Protein AF-A0A9D2JTM5-F1 (afdb_monomer)

Secondary structure (DSSP, 8-state):
--SSHHHHHHHHHHHHHHHHSSHHHHHHHHHHHHHHGGGHHHHHHHHHIIIIIHHHHHHHHHHHH-SSHHHHHTTT-TTHHHHHHHHHHHHIIIIIHHHHHHHHIIIIIIHHH-S--HHHHHHHHHHHHHHHHHH-

Radius of gyration: 19.49 Å; Cα contacts (8 Å, |Δi|>4): 50; chains: 1; bounding box: 42×39×56 Å

Solvent-accessible surface area (backbone atoms only — not comparable to full-atom values): 7805 Å² total; per-residue (Å²): 142,80,90,51,62,73,59,52,50,50,53,52,50,50,51,53,44,56,70,66,61,39,73,64,65,70,48,48,57,60,52,51,43,66,73,39,61,92,45,33,70,61,51,51,50,50,45,46,47,63,68,45,51,47,56,52,51,48,55,56,51,46,68,74,60,45,95,45,67,54,56,68,29,54,87,79,37,88,62,51,36,58,56,51,52,51,51,51,53,49,48,41,63,73,44,50,54,58,46,50,52,51,50,50,41,51,62,52,49,36,62,72,74,41,94,70,63,71,66,59,53,53,54,49,45,53,52,51,52,51,53,51,58,75,76,104

Mean predicted aligned error: 8.03 Å

pLDDT: mean 83.59, std 7.33, range [47.59, 92.31]

Organism: NCBI:txid2838498

Sequence (136 aa):
MKKGMGKEICITGFAMFAIFFGSGNLIFPPQVGLLSGQYVLWAIAGLAFTGILFPMMAVASVGNVGYGLEDMMKHVTPWWHYLYMGLGILAVIFGTIPRCGGVAFETGVQGIFGNLPGEVRIGFLLVFFGVSYYFA

InterPro domains:
  IPR004685 Branched-chain amino acid transport system II carrier protein [PF05525] (7-135)
  IPR004685 Branched-chain amino acid transport system II carrier protein [PTHR30588] (3-136)

Foldseek 3Di:
DPPCVVVVCVVVVVVVCVVLVDLCVVPVLVVQCVVCVPCNVVSVVVCCCVSPVVVVVVVVVVVVQDDDLQSVCVVPPNCVSVVVVVVVVVCCVVPVLVVRLVSCCVCPVCVVPNDDDVVVSVVSSCVVVVVVVVVD

Structure (mmCIF, N/CA/C/O backbone):
data_AF-A0A9D2JTM5-F1
#
_entry.id   AF-A0A9D2JTM5-F1
#
loop_
_atom_site.group_PDB
_atom_site.id
_atom_site.type_symbol
_atom_site.label_atom_id
_atom_site.label_alt_id
_atom_site.label_comp_id
_atom_site.label_asym_id
_atom_site.label_entity_id
_atom_site.label_seq_id
_atom_site.pdbx_PDB_ins_code
_atom_site.Cartn_x
_atom_site.Cartn_y
_atom_site.Cartn_z
_atom_site.occupancy
_atom_site.B_iso_or_equiv
_atom_site.auth_seq_id
_atom_site.auth_comp_id
_atom_site.auth_asym_id
_atom_site.auth_atom_id
_atom_site.pdbx_PDB_model_num
ATOM 1 N N . MET A 1 1 ? -7.658 11.555 -35.880 1.00 47.59 1 MET A N 1
ATOM 2 C CA . MET A 1 1 ? -8.129 10.478 -34.977 1.00 47.59 1 MET A CA 1
ATOM 3 C C . MET A 1 1 ? -8.168 10.972 -33.522 1.00 47.59 1 MET A C 1
ATOM 5 O O . MET A 1 1 ? -7.306 10.618 -32.740 1.00 47.59 1 MET A O 1
ATOM 9 N N . LYS A 1 2 ? -9.124 11.844 -33.153 1.00 54.38 2 LYS A N 1
ATOM 10 C CA . LYS A 1 2 ? -9.192 12.516 -31.827 1.00 54.38 2 LYS A CA 1
ATOM 11 C C . LYS A 1 2 ? -10.520 12.268 -31.084 1.00 54.38 2 LYS A C 1
ATOM 13 O O . LYS A 1 2 ? -10.926 13.054 -30.237 1.00 54.38 2 LYS A O 1
ATOM 18 N N . LYS A 1 3 ? -11.237 11.195 -31.430 1.00 51.34 3 LYS A N 1
ATOM 19 C CA . LYS A 1 3 ? -12.583 10.891 -30.916 1.00 51.34 3 LYS A CA 1
ATOM 20 C C . LYS A 1 3 ? -12.474 9.766 -29.876 1.00 51.34 3 LYS A C 1
ATOM 22 O O . LYS A 1 3 ? -12.773 8.623 -30.178 1.00 51.34 3 LYS A O 1
ATOM 27 N N . GLY A 1 4 ? -11.941 10.078 -28.693 1.00 61.84 4 GLY A N 1
ATOM 28 C CA . GLY A 1 4 ? -11.742 9.078 -27.627 1.00 61.84 4 GLY A CA 1
ATOM 29 C C . GLY A 1 4 ? -10.811 9.496 -26.487 1.00 61.84 4 GLY A C 1
ATOM 30 O O . GLY A 1 4 ? -10.987 9.036 -25.367 1.00 61.84 4 GLY A O 1
ATOM 31 N N . MET A 1 5 ? -9.904 10.447 -26.728 1.00 75.12 5 MET A N 1
ATOM 32 C CA . MET A 1 5 ? -8.818 10.797 -25.800 1.00 75.12 5 MET A CA 1
ATOM 33 C C . MET A 1 5 ? -9.290 11.192 -24.387 1.00 75.12 5 MET A C 1
ATOM 35 O O . MET A 1 5 ? -8.721 10.738 -23.406 1.00 75.12 5 MET A O 1
ATOM 39 N N . GLY A 1 6 ? -10.369 11.974 -24.256 1.00 85.56 6 GLY A N 1
ATOM 40 C CA . GLY A 1 6 ? -10.914 12.325 -22.934 1.00 85.56 6 GLY A CA 1
ATOM 41 C C . GLY A 1 6 ? -11.522 11.129 -22.191 1.00 85.56 6 GLY A C 1
ATOM 42 O O . GLY A 1 6 ? -11.351 10.996 -20.983 1.00 85.56 6 GLY A O 1
ATOM 43 N N . LYS A 1 7 ? -12.180 10.219 -22.920 1.00 85.69 7 LYS A N 1
ATOM 44 C CA . LYS A 1 7 ? -12.757 8.994 -22.352 1.00 85.69 7 LYS A CA 1
ATOM 45 C C . LYS A 1 7 ? -11.653 8.034 -21.905 1.00 85.69 7 LYS A C 1
ATOM 47 O O . LYS A 1 7 ? -11.751 7.476 -20.821 1.00 85.69 7 LYS A O 1
ATOM 52 N N . GLU A 1 8 ? -10.601 7.882 -22.703 1.00 86.38 8 GLU A N 1
ATOM 53 C CA . GLU A 1 8 ? -9.438 7.053 -22.365 1.00 86.38 8 GLU A CA 1
ATOM 54 C C . GLU A 1 8 ? -8.666 7.607 -21.167 1.00 86.38 8 GLU A C 1
ATOM 56 O O . GLU A 1 8 ? -8.318 6.842 -20.276 1.00 86.38 8 GLU A O 1
ATOM 61 N N . ILE A 1 9 ? -8.474 8.928 -21.076 1.00 88.75 9 ILE A N 1
ATOM 62 C CA . ILE A 1 9 ? -7.848 9.558 -19.903 1.00 88.75 9 ILE A CA 1
ATOM 63 C C . ILE A 1 9 ? -8.681 9.310 -18.644 1.00 88.75 9 ILE A C 1
ATOM 65 O O . ILE A 1 9 ? -8.121 8.945 -17.615 1.00 88.75 9 ILE A O 1
ATOM 69 N N . CYS A 1 10 ? -10.008 9.458 -18.710 1.00 89.88 10 CYS A N 1
ATOM 70 C CA . CYS A 1 10 ? -10.865 9.153 -17.565 1.00 89.88 10 CYS A CA 1
ATOM 71 C C . CYS A 1 10 ? -10.796 7.672 -17.178 1.00 89.88 10 CYS A C 1
ATOM 73 O O . CYS A 1 10 ? -10.633 7.373 -16.001 1.00 89.88 10 CYS A O 1
ATOM 75 N N . ILE A 1 11 ? -10.887 6.749 -18.141 1.00 91.31 11 ILE A N 1
ATOM 76 C CA . ILE A 1 11 ? -10.834 5.304 -17.867 1.00 91.31 11 ILE A CA 1
ATOM 77 C C . ILE A 1 11 ? -9.486 4.925 -17.251 1.00 91.31 11 ILE A C 1
ATOM 79 O O . ILE A 1 11 ? -9.454 4.304 -16.192 1.00 91.31 11 ILE A O 1
ATOM 83 N N . THR A 1 12 ? -8.379 5.335 -17.869 1.00 86.50 12 THR A N 1
ATOM 84 C CA . THR A 1 12 ? -7.029 5.047 -17.375 1.00 86.50 12 THR A CA 1
ATOM 85 C C . THR A 1 12 ? -6.777 5.721 -16.029 1.00 86.50 12 THR A C 1
ATOM 87 O O . THR A 1 12 ? -6.211 5.101 -15.136 1.00 86.50 12 THR A O 1
ATOM 90 N N . GLY A 1 13 ? -7.251 6.955 -15.837 1.00 87.19 13 GLY A N 1
ATOM 91 C CA . GLY A 1 13 ? -7.161 7.673 -14.567 1.00 87.19 13 GLY A CA 1
ATOM 92 C C . GLY A 1 13 ? -7.907 6.962 -13.438 1.00 87.19 13 GLY A C 1
ATOM 93 O O . GLY A 1 13 ? -7.335 6.757 -12.371 1.00 87.19 13 GLY A O 1
ATOM 94 N N . PHE A 1 14 ? -9.143 6.513 -13.676 1.00 87.62 14 PHE A N 1
ATOM 95 C CA . PHE A 1 14 ? -9.900 5.729 -12.696 1.00 87.62 14 PHE A CA 1
ATOM 96 C C . PHE A 1 14 ? -9.294 4.346 -12.452 1.00 87.62 14 PHE A C 1
ATOM 98 O O . PHE A 1 14 ? -9.293 3.892 -11.312 1.00 87.62 14 PHE A O 1
ATOM 105 N N . ALA A 1 15 ? -8.746 3.690 -13.476 1.00 88.25 15 ALA A N 1
ATOM 106 C CA . ALA A 1 15 ? -8.054 2.413 -13.315 1.00 88.25 15 ALA A CA 1
ATOM 107 C C . ALA A 1 15 ? -6.793 2.565 -12.450 1.00 88.25 15 ALA A C 1
ATOM 109 O O . ALA A 1 15 ? -6.594 1.803 -11.508 1.00 88.25 15 ALA A O 1
ATOM 110 N N . MET A 1 16 ? -5.979 3.592 -12.714 1.00 83.69 16 MET A N 1
ATOM 111 C CA . MET A 1 16 ? -4.810 3.916 -11.893 1.00 83.69 16 MET A CA 1
ATOM 112 C C . MET A 1 16 ? -5.221 4.269 -10.466 1.00 83.69 16 MET A C 1
ATOM 114 O O . MET A 1 16 ? -4.642 3.746 -9.517 1.00 83.69 16 MET A O 1
ATOM 118 N N . PHE A 1 17 ? -6.262 5.090 -10.304 1.00 82.44 17 PHE A N 1
ATOM 119 C CA . PHE A 1 17 ? -6.828 5.385 -8.994 1.00 82.44 17 PHE A CA 1
ATOM 120 C C . PHE A 1 17 ? -7.240 4.102 -8.272 1.00 82.44 17 PHE A C 1
ATOM 122 O O . PHE A 1 17 ? -6.804 3.908 -7.151 1.00 82.44 17 PHE A O 1
ATOM 129 N N . ALA A 1 18 ? -7.987 3.194 -8.902 1.00 83.12 18 ALA A N 1
ATOM 130 C CA . ALA A 1 18 ? -8.431 1.947 -8.278 1.00 83.12 18 ALA A CA 1
ATOM 131 C C . ALA A 1 18 ? -7.267 1.041 -7.833 1.00 83.12 18 ALA A C 1
ATOM 133 O O . ALA A 1 18 ? -7.336 0.450 -6.759 1.00 83.12 18 ALA A O 1
ATOM 134 N N . ILE A 1 19 ? -6.182 0.965 -8.614 1.00 82.69 19 ILE A N 1
ATOM 135 C CA . ILE A 1 19 ? -4.985 0.184 -8.255 1.00 82.69 19 ILE A CA 1
ATOM 136 C C . ILE A 1 19 ? -4.283 0.781 -7.026 1.00 82.69 19 ILE A C 1
ATOM 138 O O . ILE A 1 19 ? -3.838 0.043 -6.147 1.00 82.69 19 ILE A O 1
ATOM 142 N N . PHE A 1 20 ? -4.194 2.112 -6.939 1.00 76.31 20 PHE A N 1
ATOM 143 C CA . PHE A 1 20 ? -3.565 2.791 -5.802 1.00 76.31 20 PHE A CA 1
ATOM 144 C C . PHE A 1 20 ? -4.512 2.974 -4.605 1.00 76.31 20 PHE A C 1
ATOM 146 O O . PHE A 1 20 ? -4.058 3.084 -3.466 1.00 76.31 20 PHE A O 1
ATOM 153 N N . PHE A 1 21 ? -5.827 2.972 -4.812 1.00 73.06 21 PHE A N 1
ATOM 154 C CA . PHE A 1 21 ? -6.854 3.141 -3.785 1.00 73.06 21 PHE A CA 1
ATOM 155 C C . PHE A 1 21 ? -7.200 1.796 -3.125 1.00 73.06 21 PHE A C 1
ATOM 157 O O . PHE A 1 21 ? -8.32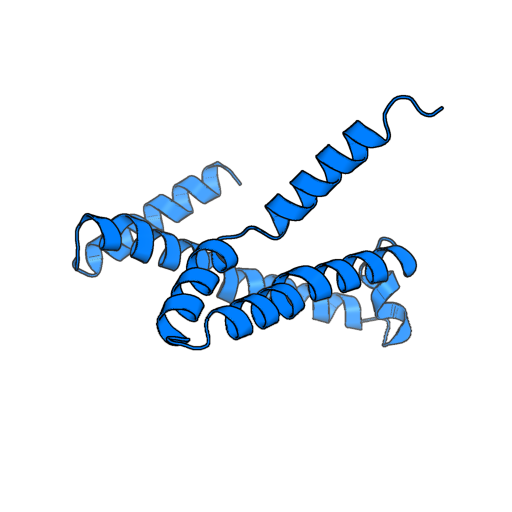2 1.303 -3.193 1.00 73.06 21 PHE A O 1
ATOM 164 N N . GLY A 1 22 ? -6.192 1.181 -2.499 1.00 72.12 22 GLY A N 1
ATOM 165 C CA . GLY A 1 22 ? -6.323 -0.070 -1.746 1.00 72.12 22 GLY A CA 1
ATOM 166 C C . GLY A 1 22 ? -6.681 0.121 -0.265 1.00 72.12 22 GLY A C 1
ATOM 167 O O . GLY A 1 22 ? -6.783 1.239 0.241 1.00 72.12 22 GLY A O 1
ATOM 168 N N . SER A 1 23 ? -6.784 -0.994 0.469 1.00 67.38 23 SER A N 1
ATOM 169 C CA . SER A 1 23 ? -7.108 -1.032 1.912 1.00 67.38 23 SER A CA 1
ATOM 170 C C . SER A 1 23 ? -6.189 -0.159 2.781 1.00 67.38 23 SER A C 1
ATOM 172 O O . S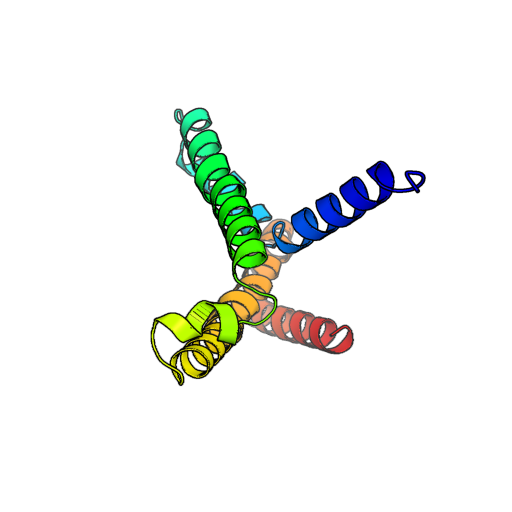ER A 1 23 ? -6.628 0.423 3.772 1.00 67.38 23 SER A O 1
ATOM 174 N N . GLY A 1 24 ? -4.923 -0.001 2.380 1.00 68.00 24 GLY A N 1
ATOM 175 C CA . GLY A 1 24 ? -3.968 0.889 3.040 1.00 68.00 24 GLY A CA 1
ATOM 176 C C . GLY A 1 24 ? -4.390 2.359 2.999 1.00 68.00 24 GLY A C 1
ATOM 177 O O . GLY A 1 24 ? -4.325 3.031 4.022 1.00 68.00 24 GLY A O 1
ATOM 178 N N . ASN A 1 25 ? -4.897 2.841 1.864 1.00 77.44 25 ASN A N 1
ATOM 179 C CA . ASN A 1 25 ? -5.333 4.231 1.703 1.00 77.44 25 ASN A CA 1
ATOM 180 C C . ASN A 1 25 ? -6.720 4.510 2.306 1.00 77.44 25 ASN A C 1
ATOM 182 O O . ASN A 1 25 ? -7.087 5.670 2.458 1.00 77.44 25 ASN A O 1
ATOM 186 N N . LEU A 1 26 ? -7.469 3.477 2.702 1.00 73.56 26 LEU A N 1
ATOM 187 C CA . LEU A 1 26 ? -8.739 3.634 3.417 1.00 73.56 26 LEU A CA 1
ATOM 188 C C . LEU A 1 26 ? -8.555 3.840 4.926 1.00 73.56 26 LEU A C 1
ATOM 190 O O . LEU A 1 26 ? -9.342 4.545 5.548 1.00 73.56 26 LEU A O 1
ATOM 194 N N . ILE A 1 27 ? -7.515 3.249 5.516 1.00 78.88 27 ILE A N 1
ATOM 195 C CA . ILE A 1 27 ? -7.305 3.263 6.976 1.00 78.88 27 ILE A CA 1
ATOM 196 C C . ILE A 1 27 ? -6.222 4.238 7.396 1.00 78.88 27 ILE A C 1
ATOM 198 O O . ILE A 1 27 ? -6.346 4.917 8.416 1.00 78.88 27 ILE A O 1
ATOM 202 N N . PHE A 1 28 ? -5.153 4.319 6.609 1.00 79.94 28 PHE A N 1
ATOM 203 C CA . PHE A 1 28 ? -3.977 5.078 6.994 1.00 79.94 28 PHE A CA 1
ATOM 204 C C . PHE A 1 28 ? -4.247 6.589 7.067 1.00 79.94 28 PHE A C 1
ATOM 206 O O . PHE A 1 28 ? -3.838 7.192 8.056 1.00 79.94 28 PHE A O 1
ATOM 213 N N . PRO A 1 29 ? -4.974 7.225 6.122 1.00 84.12 29 PRO A N 1
ATOM 214 C CA . PRO A 1 29 ? -5.234 8.661 6.210 1.00 84.12 29 PRO A CA 1
ATOM 215 C C . PRO A 1 29 ? -6.103 9.065 7.411 1.00 84.12 29 PRO A C 1
ATOM 217 O O . PRO A 1 29 ? -5.706 10.003 8.103 1.00 84.12 29 PRO A O 1
ATOM 220 N N . PRO A 1 30 ? -7.216 8.374 7.746 1.00 85.44 30 PRO A N 1
ATOM 221 C CA . PRO A 1 30 ? -7.943 8.647 8.986 1.00 85.44 30 PRO A CA 1
ATOM 222 C C . PRO A 1 30 ? -7.089 8.438 10.238 1.00 85.44 30 PRO A C 1
ATOM 224 O O . PRO A 1 30 ? -7.123 9.268 11.143 1.00 85.44 30 PRO A O 1
ATOM 227 N N . GLN A 1 31 ? -6.282 7.373 10.280 1.00 84.75 31 GLN A N 1
ATOM 228 C CA . GLN A 1 31 ? -5.413 7.088 11.422 1.00 84.75 31 GLN A CA 1
ATOM 229 C C . GLN A 1 31 ? -4.337 8.167 11.600 1.00 84.75 31 GLN A C 1
ATOM 231 O O . GLN A 1 31 ? -4.145 8.674 12.702 1.00 84.75 31 GLN A O 1
ATOM 236 N N . VAL A 1 32 ? -3.672 8.573 10.519 1.00 86.44 32 VAL A N 1
ATOM 237 C CA . VAL A 1 32 ? -2.710 9.680 10.535 1.00 86.44 32 VAL A CA 1
ATOM 238 C C . VAL A 1 32 ? -3.404 10.989 10.897 1.00 86.44 32 VAL A C 1
ATOM 240 O O . VAL A 1 32 ? -2.862 11.750 11.692 1.00 86.44 32 VAL A O 1
ATOM 243 N N . GLY A 1 33 ? -4.609 11.245 10.388 1.00 87.12 33 GLY A N 1
ATOM 244 C CA . GLY A 1 33 ? -5.408 12.415 10.749 1.00 87.12 33 GLY A CA 1
ATOM 245 C C . GLY A 1 33 ? -5.707 12.477 12.249 1.00 87.12 33 GLY A C 1
ATOM 246 O O . GLY A 1 33 ? -5.473 13.508 12.875 1.00 87.12 33 GLY A O 1
ATOM 247 N N . LEU A 1 34 ? -6.129 11.359 12.846 1.00 87.06 34 LEU A N 1
ATOM 248 C CA . LEU A 1 34 ? -6.364 11.243 14.289 1.00 87.06 34 LEU A CA 1
ATOM 249 C C . LEU A 1 34 ? -5.085 11.482 15.105 1.00 87.06 34 LEU A C 1
ATOM 251 O O . LEU A 1 34 ? -5.119 12.199 16.101 1.00 87.06 34 LEU A O 1
ATOM 255 N N . LEU A 1 35 ? -3.952 10.923 14.669 1.00 88.25 35 LEU A N 1
ATOM 256 C CA . LEU A 1 35 ? -2.665 11.064 15.359 1.00 88.25 35 LEU A CA 1
ATOM 257 C C . LEU A 1 35 ? -2.036 12.458 15.200 1.00 88.25 35 LEU A C 1
ATOM 259 O O . LEU A 1 35 ? -1.275 12.890 16.061 1.00 88.25 35 LEU A O 1
ATOM 263 N N . SER A 1 36 ? -2.341 13.169 14.112 1.00 86.88 36 SER A N 1
ATOM 264 C CA . SER A 1 36 ? -1.719 14.462 13.784 1.00 86.88 36 SER A CA 1
ATOM 265 C C . SER A 1 36 ? -2.296 15.638 14.574 1.00 86.88 36 SER A C 1
ATOM 267 O O . SER A 1 36 ? -1.667 16.697 14.634 1.00 86.88 36 SER A O 1
ATOM 269 N N . GLY A 1 37 ? -3.47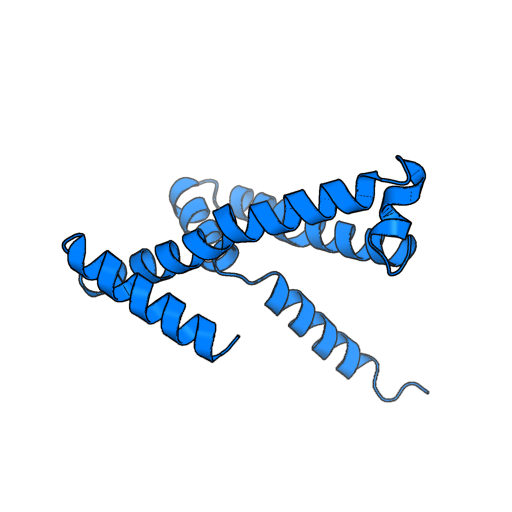8 15.481 15.179 1.00 86.75 37 GLY A N 1
ATOM 270 C CA . GLY A 1 37 ? -4.102 16.491 16.036 1.00 86.75 37 GLY A CA 1
ATOM 271 C C . GLY A 1 37 ? -4.244 17.853 15.348 1.00 86.75 37 GLY A C 1
ATOM 272 O O . GLY A 1 37 ? -5.038 18.019 14.429 1.00 86.75 37 GLY A O 1
ATOM 273 N N . GLN A 1 38 ? -3.465 18.847 15.780 1.00 88.44 38 GLN A N 1
ATOM 274 C CA . GLN A 1 38 ? -3.499 20.198 15.197 1.00 88.44 38 GLN A CA 1
ATOM 275 C C . GLN A 1 38 ? -2.752 20.313 13.855 1.00 88.44 38 GLN A C 1
ATOM 277 O O . GLN A 1 38 ? -2.982 21.253 13.098 1.00 88.44 38 GLN A O 1
ATOM 282 N N . TYR A 1 39 ? -1.883 19.354 13.520 1.00 90.56 39 TYR A N 1
ATOM 283 C CA . TYR A 1 39 ? -1.052 19.370 12.309 1.00 90.56 39 TYR A CA 1
ATOM 284 C C . TYR A 1 39 ? -1.670 18.602 11.133 1.00 90.56 39 TYR A C 1
ATOM 286 O O . TYR A 1 39 ? -0.971 18.255 10.182 1.00 90.56 39 TYR A O 1
ATOM 294 N N . VAL A 1 40 ? -2.981 18.348 11.160 1.00 88.81 40 VAL A N 1
ATOM 295 C CA . VAL A 1 40 ? -3.693 17.570 10.130 1.00 88.81 40 VAL A CA 1
ATOM 296 C C . VAL A 1 40 ? -3.458 18.108 8.718 1.00 88.81 40 VAL A C 1
ATOM 298 O O . VAL A 1 40 ? -3.250 17.319 7.803 1.00 88.81 40 VAL A O 1
ATOM 301 N N . LEU A 1 41 ? -3.412 19.430 8.524 1.00 88.81 41 LEU A N 1
ATOM 302 C CA . LEU A 1 41 ? -3.138 20.020 7.204 1.00 88.81 41 LEU A CA 1
ATOM 303 C C . LEU A 1 41 ? -1.751 19.639 6.666 1.00 88.81 41 LEU A C 1
ATOM 305 O O . LEU A 1 41 ? -1.616 19.287 5.495 1.00 88.81 41 LEU A O 1
ATOM 309 N N . TRP A 1 42 ? -0.732 19.650 7.526 1.00 90.69 42 TRP A N 1
ATOM 310 C CA . TRP A 1 42 ? 0.622 19.228 7.163 1.00 90.69 42 TRP A CA 1
ATOM 311 C C . TRP A 1 42 ? 0.700 17.723 6.918 1.00 90.69 42 TRP A C 1
ATOM 313 O O . TRP A 1 42 ? 1.374 17.284 5.988 1.00 90.69 42 TRP A O 1
ATOM 323 N N . ALA A 1 43 ? -0.036 16.935 7.701 1.00 89.69 43 ALA A N 1
ATOM 324 C CA . ALA A 1 43 ? -0.123 15.495 7.515 1.00 89.69 43 ALA A CA 1
ATOM 325 C C . ALA A 1 43 ? -0.805 15.119 6.190 1.00 89.69 43 ALA A C 1
ATOM 327 O O . ALA A 1 43 ? -0.312 14.244 5.482 1.00 89.69 43 ALA A O 1
ATOM 328 N N . ILE A 1 44 ? -1.879 15.822 5.809 1.00 88.06 44 ILE A N 1
ATOM 329 C CA . ILE A 1 44 ? -2.545 15.665 4.508 1.00 88.06 44 ILE A CA 1
ATOM 330 C C . ILE A 1 44 ? -1.589 16.033 3.374 1.00 88.06 44 ILE A C 1
ATOM 332 O O . ILE A 1 44 ? -1.486 15.282 2.408 1.00 88.06 44 ILE A O 1
ATOM 336 N N . ALA A 1 45 ? -0.863 17.148 3.490 1.00 90.50 45 ALA A N 1
ATOM 337 C CA . ALA A 1 45 ? 0.117 17.540 2.481 1.00 90.50 45 ALA A CA 1
ATOM 338 C C . ALA A 1 45 ? 1.209 16.467 2.317 1.00 90.50 45 ALA A C 1
ATOM 340 O O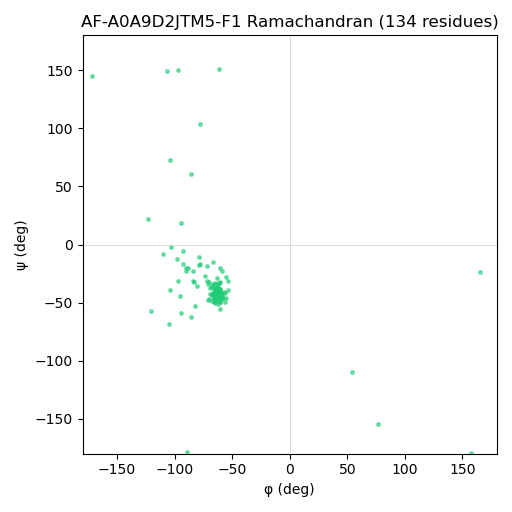 . ALA A 1 45 ? 1.487 16.037 1.198 1.00 90.50 45 ALA A O 1
ATOM 341 N N . GLY A 1 46 ? 1.771 15.967 3.422 1.00 89.75 46 GLY A N 1
ATOM 342 C CA . GLY A 1 46 ? 2.756 14.884 3.404 1.00 89.75 46 GLY A CA 1
ATOM 343 C C . GLY A 1 46 ? 2.212 13.590 2.789 1.00 89.75 46 GLY A C 1
ATOM 344 O O . GLY A 1 46 ? 2.888 12.972 1.964 1.00 89.75 46 GLY A O 1
ATOM 345 N N . LEU A 1 47 ? 0.974 13.210 3.121 1.00 88.06 47 LEU A N 1
ATOM 346 C CA . LEU A 1 47 ? 0.285 12.059 2.529 1.00 88.06 47 LEU A CA 1
ATOM 347 C C . LEU A 1 47 ? 0.014 12.243 1.034 1.00 88.06 47 LEU A C 1
ATOM 349 O O . LEU A 1 47 ? 0.176 11.297 0.274 1.00 88.06 47 LEU A O 1
ATOM 353 N N . ALA A 1 48 ? -0.348 13.443 0.586 1.00 87.25 48 ALA A N 1
ATOM 354 C CA . ALA A 1 48 ? -0.550 13.725 -0.831 1.00 87.25 48 ALA A CA 1
ATOM 355 C C . ALA A 1 48 ? 0.770 13.632 -1.618 1.00 87.25 48 ALA A C 1
ATOM 357 O O . ALA A 1 48 ? 0.823 13.011 -2.681 1.00 87.25 48 ALA A O 1
ATOM 358 N N . PHE A 1 49 ? 1.861 14.184 -1.080 1.00 89.69 49 PHE A N 1
ATOM 359 C CA . PHE A 1 49 ? 3.177 14.101 -1.717 1.00 89.69 49 PHE A CA 1
ATOM 360 C C . PHE A 1 49 ? 3.695 12.660 -1.791 1.00 89.69 49 PHE A C 1
ATOM 362 O O . PHE A 1 49 ? 4.078 12.182 -2.858 1.00 89.69 49 PHE A O 1
ATOM 369 N N . THR A 1 50 ? 3.680 11.944 -0.671 1.00 87.38 50 THR A N 1
ATOM 370 C CA . THR A 1 50 ? 4.262 10.596 -0.591 1.00 87.38 50 THR A CA 1
ATOM 371 C C . THR A 1 50 ? 3.335 9.512 -1.138 1.00 87.38 50 THR A C 1
ATOM 373 O O . THR A 1 50 ? 3.805 8.564 -1.759 1.00 87.38 50 THR A O 1
ATOM 376 N N . GLY A 1 51 ? 2.025 9.655 -0.946 1.00 81.06 51 GLY A N 1
ATOM 377 C CA . GLY A 1 51 ? 1.019 8.663 -1.321 1.00 81.06 51 GLY A CA 1
ATOM 378 C C . GLY A 1 51 ? 0.461 8.817 -2.734 1.00 81.06 51 GLY A C 1
ATOM 379 O O . GLY A 1 51 ? -0.060 7.844 -3.271 1.00 81.06 51 GLY A O 1
ATOM 380 N N . ILE A 1 52 ? 0.571 10.000 -3.354 1.00 84.06 52 ILE A N 1
ATOM 381 C CA . ILE A 1 52 ? 0.046 10.251 -4.709 1.00 84.06 52 ILE A CA 1
ATOM 382 C C . ILE A 1 52 ? 1.169 10.671 -5.656 1.00 84.06 52 ILE A C 1
ATOM 384 O O . ILE A 1 52 ? 1.402 10.002 -6.663 1.00 84.06 52 ILE A O 1
ATOM 388 N N . LEU A 1 53 ? 1.894 11.749 -5.339 1.00 86.88 53 LEU A N 1
ATOM 389 C CA . LEU A 1 53 ? 2.871 12.322 -6.272 1.00 86.88 53 LEU A CA 1
ATOM 390 C C . LEU A 1 53 ? 4.001 11.331 -6.595 1.00 86.88 53 LEU A C 1
ATOM 392 O O . LEU A 1 53 ? 4.336 11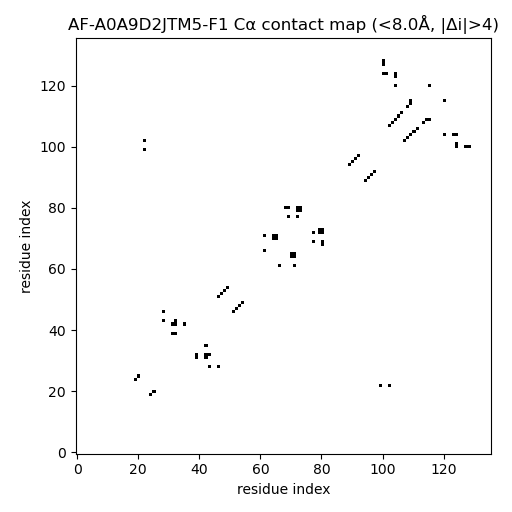.132 -7.761 1.00 86.88 53 LEU A O 1
ATOM 396 N N . PHE A 1 54 ? 4.568 10.682 -5.577 1.00 88.88 54 PHE A N 1
ATOM 397 C CA . PHE A 1 54 ? 5.690 9.753 -5.749 1.00 88.88 54 PHE A CA 1
ATOM 398 C C . PHE A 1 54 ? 5.313 8.495 -6.552 1.00 88.88 54 PHE A C 1
ATOM 400 O O . PHE A 1 54 ? 6.011 8.211 -7.528 1.00 88.88 54 PHE A O 1
ATOM 407 N N . PRO A 1 55 ? 4.212 7.777 -6.245 1.00 86.25 55 PRO A N 1
ATOM 408 C CA . PRO A 1 55 ? 3.748 6.671 -7.082 1.00 86.25 55 PRO A CA 1
ATOM 409 C C . PRO A 1 55 ? 3.466 7.085 -8.529 1.00 86.25 55 PRO A C 1
ATOM 411 O O . PRO A 1 55 ? 3.853 6.370 -9.451 1.00 86.25 55 PRO A O 1
ATOM 414 N N . MET A 1 56 ? 2.865 8.259 -8.754 1.00 85.38 56 MET A N 1
ATOM 415 C CA . MET A 1 56 ? 2.621 8.755 -10.111 1.00 85.38 56 MET A CA 1
ATOM 416 C C . MET A 1 56 ? 3.919 9.048 -10.872 1.00 85.38 56 MET A C 1
ATOM 418 O O . MET A 1 56 ? 4.040 8.669 -12.037 1.00 85.38 56 MET A O 1
ATOM 422 N N . MET A 1 57 ? 4.909 9.671 -10.224 1.00 88.44 57 MET A N 1
ATOM 423 C CA . MET A 1 57 ? 6.233 9.877 -10.823 1.00 88.44 57 MET A CA 1
ATOM 424 C C . MET A 1 57 ? 6.936 8.549 -11.120 1.00 88.44 57 MET A C 1
ATOM 426 O O . MET A 1 57 ? 7.570 8.420 -12.165 1.00 88.44 57 MET A O 1
ATOM 430 N N . ALA A 1 58 ? 6.800 7.552 -10.242 1.00 86.00 58 ALA A N 1
ATOM 431 C CA . ALA A 1 58 ? 7.362 6.224 -10.460 1.00 86.00 58 ALA A CA 1
ATOM 432 C C . ALA A 1 58 ? 6.742 5.550 -11.693 1.00 86.00 58 ALA A C 1
ATOM 434 O O . ALA A 1 58 ? 7.480 5.096 -12.562 1.00 86.00 58 ALA A O 1
ATOM 435 N N . VAL A 1 59 ? 5.411 5.559 -11.828 1.00 84.75 59 VAL A N 1
ATOM 436 C CA . VAL A 1 59 ? 4.714 5.017 -13.010 1.00 84.75 59 VAL A CA 1
ATOM 437 C C . VAL A 1 59 ? 5.129 5.743 -14.290 1.00 84.75 59 VAL A C 1
ATOM 439 O O . VAL A 1 59 ? 5.416 5.098 -15.298 1.00 84.75 59 VAL A O 1
ATOM 442 N N . ALA A 1 60 ? 5.206 7.076 -14.257 1.00 85.38 60 ALA A N 1
ATOM 443 C CA . ALA A 1 60 ? 5.655 7.861 -15.404 1.00 85.38 60 ALA A CA 1
ATOM 444 C C . ALA A 1 60 ? 7.107 7.531 -15.793 1.00 85.38 60 ALA A C 1
ATOM 446 O O . ALA A 1 60 ? 7.421 7.425 -16.975 1.00 85.38 60 ALA A O 1
ATOM 447 N N . SER A 1 61 ? 7.983 7.327 -14.805 1.00 85.44 61 SER A N 1
ATOM 448 C CA . SER A 1 61 ? 9.375 6.920 -15.020 1.00 85.44 61 SER A CA 1
ATOM 449 C C . SER A 1 61 ? 9.473 5.525 -15.643 1.00 85.44 61 SER A C 1
ATOM 451 O O . SER A 1 61 ? 10.185 5.346 -16.628 1.00 85.44 61 SER A O 1
ATOM 453 N N . VAL A 1 62 ? 8.695 4.559 -15.138 1.00 84.06 62 VAL A N 1
ATOM 45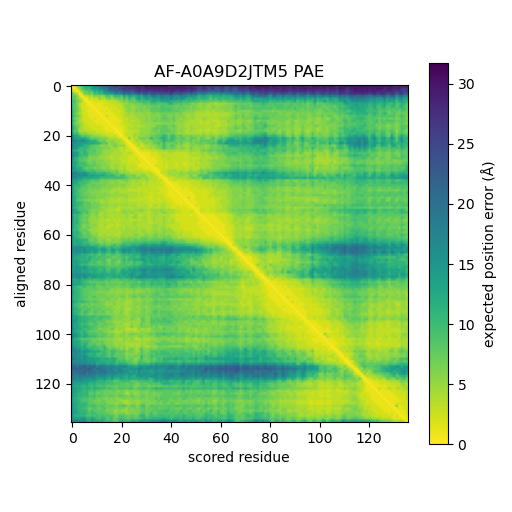4 C CA . VAL A 1 62 ? 8.615 3.193 -15.687 1.00 84.06 62 VAL A CA 1
ATOM 455 C C . VAL A 1 62 ? 8.245 3.224 -17.168 1.00 84.06 62 VAL A C 1
ATOM 457 O O . VAL A 1 62 ? 8.926 2.604 -17.982 1.00 84.06 62 VAL A O 1
ATOM 460 N N . GLY A 1 63 ? 7.236 4.021 -17.533 1.00 82.19 63 GLY A N 1
ATOM 461 C CA . GLY A 1 63 ? 6.790 4.163 -18.921 1.00 82.19 63 GLY A CA 1
ATOM 462 C C . GLY A 1 63 ? 7.853 4.700 -19.889 1.00 82.19 63 GLY A C 1
ATOM 463 O O . GLY A 1 63 ? 7.734 4.475 -21.090 1.00 82.19 63 GLY A O 1
ATOM 464 N N . ASN A 1 64 ? 8.901 5.368 -19.394 1.00 83.31 64 ASN A N 1
ATOM 465 C CA . ASN A 1 64 ? 9.987 5.895 -20.227 1.00 83.31 64 ASN A CA 1
ATOM 466 C C . ASN A 1 64 ? 11.133 4.894 -20.458 1.00 83.31 64 ASN A C 1
ATOM 468 O O . ASN A 1 64 ? 11.913 5.084 -21.389 1.00 83.31 64 ASN A O 1
ATOM 472 N N . VAL A 1 65 ? 11.272 3.861 -19.619 1.00 81.06 65 VAL A N 1
ATOM 473 C CA . VAL A 1 65 ? 12.420 2.930 -19.654 1.00 81.06 65 VAL A CA 1
ATOM 474 C C . VAL A 1 65 ? 12.106 1.654 -20.445 1.00 81.06 65 VAL A C 1
ATOM 476 O O . VAL A 1 65 ? 12.993 1.103 -21.097 1.00 81.06 65 VAL A O 1
ATOM 479 N N . GLY A 1 66 ? 10.849 1.201 -20.439 1.00 76.25 66 GLY A N 1
ATOM 480 C CA . GLY A 1 66 ? 10.399 0.027 -21.191 1.00 76.25 66 GLY A CA 1
ATOM 481 C C . GLY A 1 66 ? 9.128 -0.597 -20.615 1.00 76.25 66 GLY A C 1
ATOM 482 O O . GLY A 1 66 ? 8.578 -0.118 -19.627 1.00 76.25 66 GLY A O 1
ATOM 483 N N . TYR A 1 67 ? 8.656 -1.680 -21.235 1.00 71.69 67 TYR A N 1
ATOM 484 C CA . TYR A 1 67 ? 7.431 -2.379 -20.814 1.00 71.69 67 TYR A CA 1
ATOM 485 C C . TYR A 1 67 ? 7.702 -3.536 -19.839 1.00 71.69 67 TYR A C 1
ATOM 487 O O . TYR A 1 67 ? 6.776 -4.012 -19.183 1.00 71.69 67 TYR A O 1
ATOM 495 N N . GLY A 1 68 ? 8.954 -4.001 -19.745 1.00 76.06 68 GLY A N 1
ATOM 496 C CA . GLY A 1 68 ? 9.354 -5.131 -18.909 1.00 76.06 68 GLY A CA 1
ATOM 497 C C . GLY A 1 68 ? 10.130 -4.727 -17.656 1.00 76.06 68 GLY A C 1
ATOM 498 O O . GLY A 1 68 ? 10.913 -3.781 -17.653 1.00 76.06 68 GLY A O 1
ATOM 499 N N . LEU A 1 69 ? 9.980 -5.516 -16.591 1.00 76.25 69 LEU A N 1
ATOM 500 C CA . LEU A 1 69 ? 10.777 -5.378 -15.364 1.00 76.25 69 LEU A CA 1
ATOM 501 C C . LEU A 1 69 ? 12.274 -5.645 -15.632 1.00 76.25 69 LEU A C 1
ATOM 503 O O . LEU A 1 69 ? 13.143 -5.045 -15.003 1.00 76.25 69 LEU A O 1
ATOM 507 N N . GLU A 1 70 ? 12.572 -6.483 -16.627 1.00 80.12 70 GLU A N 1
ATOM 508 C CA . GLU A 1 70 ? 13.923 -6.703 -17.149 1.00 80.12 70 GLU A CA 1
ATOM 509 C C . GLU A 1 70 ? 14.515 -5.427 -17.768 1.00 80.12 70 GLU A C 1
ATOM 511 O O . GLU A 1 70 ? 15.642 -5.058 -17.439 1.00 80.12 70 GLU A O 1
ATOM 516 N N . ASP A 1 71 ? 13.742 -4.685 -18.570 1.00 80.81 71 ASP A N 1
ATOM 517 C CA . ASP A 1 71 ? 14.190 -3.421 -19.170 1.00 80.81 71 ASP A CA 1
ATOM 518 C C . ASP A 1 71 ? 14.535 -2.362 -18.126 1.00 80.81 71 ASP A C 1
ATOM 520 O O . ASP A 1 71 ? 15.461 -1.576 -18.322 1.00 80.81 71 ASP A O 1
ATOM 524 N N . MET A 1 72 ? 13.824 -2.370 -16.999 1.00 79.06 72 MET A N 1
ATOM 525 C CA . MET A 1 72 ? 14.097 -1.462 -15.891 1.00 79.06 72 MET A CA 1
ATOM 526 C C . MET A 1 72 ? 15.387 -1.801 -15.141 1.00 79.06 72 MET A C 1
ATOM 528 O O . MET A 1 72 ? 16.038 -0.910 -14.600 1.00 79.06 72 MET A O 1
ATOM 532 N N . MET A 1 73 ? 15.753 -3.083 -15.078 1.00 81.81 73 MET A N 1
ATOM 533 C CA . MET A 1 73 ? 16.821 -3.576 -14.199 1.00 81.81 73 MET A CA 1
ATOM 534 C C . MET A 1 73 ? 18.078 -4.037 -14.937 1.00 81.81 73 MET A C 1
ATOM 536 O O . MET A 1 73 ? 19.107 -4.254 -14.294 1.00 81.81 73 MET A O 1
ATOM 540 N N . LYS A 1 74 ? 18.047 -4.106 -16.274 1.00 78.12 74 LYS A N 1
ATOM 541 C CA . LYS A 1 74 ? 19.198 -4.474 -17.117 1.00 78.12 74 LYS A CA 1
ATOM 542 C C . LYS A 1 74 ? 20.436 -3.607 -16.883 1.00 78.12 74 LYS A C 1
ATOM 544 O O . LYS A 1 74 ? 21.552 -4.083 -17.057 1.00 78.12 74 LYS A O 1
ATOM 549 N N . HIS A 1 75 ? 20.247 -2.354 -16.460 1.00 80.50 75 HIS A N 1
ATOM 550 C CA . HIS A 1 75 ? 21.336 -1.421 -16.157 1.00 80.50 75 HIS A CA 1
ATOM 551 C C . HIS A 1 75 ? 22.104 -1.763 -14.871 1.00 80.50 75 HIS A C 1
ATOM 553 O O . HIS A 1 75 ? 23.217 -1.275 -14.696 1.00 80.50 75 HIS A O 1
ATOM 559 N N . VAL A 1 76 ? 21.532 -2.580 -13.976 1.00 82.69 76 VAL A N 1
ATOM 560 C CA . VAL A 1 76 ? 22.176 -2.989 -12.718 1.00 82.69 76 VAL A CA 1
ATOM 561 C C . VAL A 1 76 ? 22.898 -4.324 -12.898 1.00 82.69 76 VAL A C 1
ATOM 563 O O . VAL A 1 76 ? 24.100 -4.411 -12.661 1.00 82.69 76 VAL A O 1
ATOM 566 N N . THR A 1 77 ? 22.177 -5.388 -13.277 1.00 81.62 77 THR A N 1
ATOM 567 C CA . THR A 1 77 ? 22.730 -6.738 -13.535 1.00 81.62 77 THR A CA 1
ATOM 568 C C . THR A 1 77 ? 21.650 -7.647 -14.152 1.00 81.62 77 THR A C 1
ATOM 570 O O . THR A 1 77 ? 20.490 -7.563 -13.745 1.00 81.62 77 THR A O 1
ATOM 573 N N . PRO A 1 78 ? 21.993 -8.577 -15.067 1.00 78.75 78 PRO A N 1
ATOM 574 C CA . PRO A 1 78 ? 21.013 -9.387 -15.804 1.00 78.75 78 PRO A CA 1
ATOM 575 C C . PRO A 1 78 ? 20.206 -10.382 -14.953 1.00 78.75 78 PRO A C 1
ATOM 577 O O . PRO A 1 78 ? 19.190 -10.864 -15.421 1.00 78.75 78 PRO A O 1
ATOM 580 N N . TRP A 1 79 ? 20.597 -10.690 -13.711 1.00 84.44 79 TRP A N 1
ATOM 581 C CA . TRP A 1 79 ? 19.795 -11.544 -12.810 1.00 84.44 79 TRP A CA 1
ATOM 582 C C . TRP A 1 79 ? 18.943 -10.744 -11.806 1.00 84.44 79 TRP A C 1
ATOM 584 O O . TRP A 1 79 ? 18.037 -11.288 -11.174 1.00 84.44 79 TRP A O 1
ATOM 594 N N . TRP A 1 80 ? 19.190 -9.436 -11.670 1.00 86.38 80 TRP A N 1
ATOM 595 C CA . TRP A 1 80 ? 18.574 -8.604 -10.631 1.00 86.38 80 TRP A CA 1
ATOM 596 C C . TRP A 1 80 ? 17.043 -8.553 -10.734 1.00 86.38 80 TRP A C 1
ATOM 598 O O . TRP A 1 80 ? 16.345 -8.539 -9.720 1.00 86.38 80 TRP A O 1
ATOM 608 N N . HIS A 1 81 ? 16.511 -8.615 -11.957 1.00 84.88 81 HIS A N 1
ATOM 609 C CA . HIS A 1 81 ? 15.070 -8.607 -12.195 1.00 84.88 81 HIS A CA 1
ATOM 610 C C . HIS A 1 81 ? 14.355 -9.832 -11.598 1.00 84.88 81 HIS A C 1
ATOM 612 O O . HIS A 1 81 ? 13.259 -9.686 -11.059 1.00 84.88 81 HIS A O 1
ATOM 618 N N . TYR A 1 82 ? 14.973 -11.021 -11.616 1.00 87.62 82 TYR A N 1
ATOM 619 C CA . TYR A 1 82 ? 14.397 -12.227 -11.006 1.00 87.62 82 TYR A CA 1
ATOM 620 C C . TYR A 1 82 ? 14.337 -12.115 -9.484 1.00 87.62 82 TYR A C 1
ATOM 622 O O . TYR A 1 82 ? 13.322 -12.455 -8.877 1.00 87.62 82 TYR A O 1
ATOM 630 N N . LEU A 1 83 ? 15.407 -11.606 -8.868 1.00 90.19 83 LEU A N 1
ATOM 631 C CA . LEU A 1 83 ? 15.459 -11.393 -7.425 1.00 90.19 83 LEU A CA 1
ATOM 632 C C . LEU A 1 83 ? 14.405 -10.373 -6.987 1.00 90.19 83 LEU A C 1
ATOM 634 O O . LEU A 1 83 ? 13.665 -10.627 -6.039 1.00 90.19 83 LEU A O 1
ATOM 638 N N . TYR A 1 84 ? 14.283 -9.255 -7.705 1.00 88.31 84 TYR A N 1
ATOM 639 C CA . TYR A 1 84 ? 13.276 -8.243 -7.402 1.00 88.31 84 TYR A CA 1
ATOM 640 C C . TYR A 1 84 ? 11.849 -8.776 -7.557 1.00 88.31 84 TYR A C 1
ATOM 642 O O . TYR A 1 84 ? 11.003 -8.530 -6.700 1.00 88.31 84 TYR A O 1
ATOM 650 N N . MET A 1 85 ? 11.582 -9.550 -8.612 1.00 88.56 85 MET A N 1
ATOM 651 C CA . MET A 1 85 ? 10.280 -10.183 -8.818 1.00 88.56 85 MET A CA 1
ATOM 652 C C . MET A 1 85 ? 9.956 -11.175 -7.690 1.00 88.56 85 MET A C 1
ATOM 654 O O . MET A 1 85 ? 8.849 -11.156 -7.154 1.00 88.56 85 MET A O 1
ATOM 658 N N . GLY A 1 86 ? 10.939 -11.976 -7.264 1.00 92.00 86 GLY A N 1
ATOM 659 C CA . GLY A 1 86 ? 10.810 -12.879 -6.120 1.00 92.00 86 GLY A CA 1
ATOM 660 C C . GLY A 1 86 ? 10.505 -12.137 -4.817 1.00 92.00 86 GLY A C 1
ATOM 661 O O . GLY A 1 86 ? 9.542 -12.473 -4.129 1.00 92.00 86 GLY A O 1
ATOM 662 N N . LEU A 1 87 ? 11.263 -11.083 -4.502 1.00 92.12 87 LEU A N 1
ATOM 663 C CA . LEU A 1 87 ? 11.015 -10.240 -3.327 1.00 92.12 87 LEU A CA 1
ATOM 664 C C . LEU A 1 87 ? 9.639 -9.566 -3.376 1.00 92.12 87 LEU A C 1
ATOM 666 O O . LEU A 1 87 ? 8.958 -9.502 -2.355 1.00 92.12 87 LEU A O 1
ATOM 670 N N . GLY A 1 88 ? 9.210 -9.104 -4.552 1.00 90.06 88 GLY A N 1
ATOM 671 C CA . GLY A 1 88 ? 7.891 -8.508 -4.752 1.00 90.06 88 GLY A CA 1
ATOM 672 C C . GLY A 1 88 ? 6.762 -9.490 -4.440 1.00 90.06 88 GLY A C 1
ATOM 673 O O . GLY A 1 88 ? 5.848 -9.159 -3.687 1.00 90.06 88 GLY A O 1
ATOM 674 N N . ILE A 1 89 ? 6.854 -10.724 -4.944 1.00 91.12 89 ILE A N 1
ATOM 675 C CA . ILE A 1 89 ? 5.871 -11.778 -4.655 1.00 91.12 89 ILE A CA 1
ATOM 676 C C . ILE A 1 89 ? 5.857 -12.112 -3.158 1.00 91.12 89 ILE A C 1
ATOM 678 O O . ILE A 1 89 ? 4.785 -12.197 -2.559 1.00 91.12 89 ILE A O 1
ATOM 682 N N . LEU A 1 90 ? 7.028 -12.238 -2.527 1.00 92.31 90 LEU A N 1
ATOM 683 C CA . LEU A 1 90 ? 7.123 -12.477 -1.085 1.00 92.31 90 LEU A CA 1
ATOM 684 C C . LEU A 1 90 ? 6.475 -11.341 -0.281 1.00 92.31 90 LEU A C 1
ATOM 686 O O . LEU A 1 90 ? 5.707 -11.606 0.642 1.00 92.31 90 LEU A O 1
ATOM 690 N N . ALA A 1 91 ? 6.714 -10.082 -0.653 1.00 90.69 91 ALA A N 1
ATOM 691 C CA . ALA A 1 91 ? 6.102 -8.929 0.004 1.00 90.69 91 ALA A CA 1
ATOM 692 C C . ALA A 1 91 ? 4.568 -8.940 -0.109 1.00 90.69 91 ALA A C 1
ATOM 694 O O . ALA A 1 91 ? 3.872 -8.605 0.852 1.00 90.69 91 ALA A O 1
ATOM 695 N N . VAL A 1 92 ? 4.024 -9.370 -1.251 1.00 88.06 92 VAL A N 1
ATOM 696 C CA . VAL A 1 92 ? 2.572 -9.499 -1.436 1.00 88.06 92 VAL A CA 1
ATOM 697 C C . VAL A 1 92 ? 2.004 -10.618 -0.562 1.00 88.06 92 VAL A C 1
ATOM 699 O O . VAL A 1 92 ? 1.034 -10.379 0.160 1.00 88.06 92 VAL A O 1
ATOM 702 N N . ILE A 1 93 ? 2.623 -11.804 -0.573 1.00 88.31 93 ILE A N 1
ATOM 703 C CA . ILE A 1 93 ? 2.138 -12.979 0.169 1.00 88.31 93 ILE A CA 1
ATOM 704 C C . ILE A 1 93 ? 2.206 -12.761 1.682 1.00 88.31 93 ILE A C 1
ATOM 706 O O . ILE A 1 93 ? 1.238 -13.039 2.385 1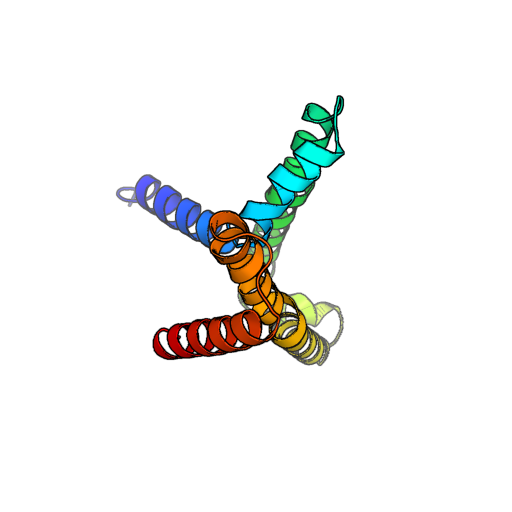.00 88.31 93 ILE A O 1
ATOM 710 N N . PHE A 1 94 ? 3.327 -12.247 2.191 1.00 87.31 94 PHE A N 1
ATOM 711 C CA . PHE A 1 94 ? 3.547 -12.103 3.632 1.00 87.31 94 PHE A CA 1
ATOM 712 C C . PHE A 1 94 ? 3.079 -10.764 4.204 1.00 87.31 94 PHE A C 1
ATOM 714 O O . PHE A 1 94 ? 2.829 -10.669 5.402 1.00 87.31 94 PHE A O 1
ATOM 721 N N . GLY A 1 95 ? 2.966 -9.727 3.376 1.00 85.12 95 GLY A N 1
ATOM 722 C CA . GLY A 1 95 ? 2.578 -8.390 3.815 1.00 85.12 95 GLY A CA 1
ATOM 723 C C . GLY A 1 95 ? 1.143 -8.061 3.439 1.00 85.12 95 GLY A C 1
ATOM 724 O O . GLY A 1 95 ? 0.271 -7.922 4.297 1.00 85.12 95 GLY A O 1
ATOM 725 N N . THR A 1 96 ? 0.893 -7.908 2.141 1.00 83.94 96 THR A N 1
ATOM 726 C CA . THR A 1 96 ? -0.339 -7.282 1.643 1.00 83.94 96 THR A CA 1
ATOM 727 C C . THR A 1 96 ? -1.574 -8.149 1.870 1.00 83.94 96 THR A C 1
ATOM 729 O O . THR A 1 96 ? -2.575 -7.652 2.384 1.00 83.94 96 THR A O 1
ATOM 732 N N . ILE A 1 97 ? -1.507 -9.442 1.538 1.00 85.31 97 ILE A N 1
ATOM 733 C CA . ILE A 1 97 ? -2.635 -10.378 1.678 1.00 85.31 97 ILE A CA 1
ATOM 734 C C . ILE A 1 97 ? -3.105 -10.494 3.143 1.00 85.31 97 ILE A C 1
ATOM 736 O O . ILE A 1 97 ? -4.279 -10.208 3.407 1.00 85.31 97 ILE A O 1
ATOM 740 N N . PRO A 1 98 ? -2.242 -10.842 4.122 1.00 85.62 98 PRO A N 1
ATOM 741 C CA . PRO A 1 98 ? -2.667 -10.947 5.517 1.00 85.62 98 PRO A CA 1
ATOM 742 C C . PRO A 1 98 ? -3.115 -9.600 6.093 1.00 85.62 98 PRO A C 1
ATOM 744 O O . PRO A 1 98 ? -4.069 -9.562 6.873 1.00 85.62 98 PRO A O 1
ATOM 747 N N . ARG A 1 99 ? -2.497 -8.484 5.673 1.00 84.44 99 ARG A N 1
ATOM 748 C CA . ARG A 1 99 ? -2.921 -7.140 6.087 1.00 84.44 99 ARG A CA 1
ATOM 749 C C . ARG A 1 99 ? -4.338 -6.822 5.621 1.00 84.44 99 ARG A C 1
ATOM 751 O O . ARG A 1 99 ? -5.112 -6.322 6.427 1.00 84.44 99 ARG A O 1
ATOM 758 N N . CYS A 1 100 ? -4.693 -7.111 4.368 1.00 85.56 100 CYS A N 1
ATOM 759 C CA . CYS A 1 100 ? -6.043 -6.861 3.852 1.00 85.56 100 CYS A CA 1
ATOM 760 C C . CYS A 1 100 ? -7.113 -7.617 4.650 1.00 85.56 100 CYS A C 1
ATOM 762 O O . CYS A 1 100 ? -8.128 -7.024 5.009 1.00 85.56 100 CYS A O 1
ATOM 764 N N . GLY A 1 101 ? -6.864 -8.888 4.985 1.00 84.69 101 GLY A N 1
ATOM 765 C CA . GLY A 1 101 ? -7.779 -9.673 5.818 1.00 84.69 101 GLY A CA 1
ATOM 766 C C . GLY A 1 101 ? -7.892 -9.139 7.251 1.00 84.69 101 GLY A C 1
ATOM 767 O O . GLY A 1 101 ? -8.996 -9.018 7.779 1.00 84.69 101 GLY A O 1
ATOM 768 N N . GLY A 1 102 ? -6.766 -8.765 7.872 1.00 85.50 102 GLY A N 1
ATOM 769 C CA . GLY A 1 102 ? -6.754 -8.178 9.218 1.00 85.50 102 GLY A CA 1
ATOM 770 C C . GLY A 1 102 ? -7.519 -6.856 9.285 1.00 85.50 102 GLY A C 1
ATOM 771 O O . GLY A 1 102 ? -8.388 -6.684 10.130 1.00 85.50 102 GLY A O 1
ATOM 772 N N . VAL A 1 103 ? -7.272 -5.973 8.320 1.00 83.75 103 VAL A N 1
ATOM 773 C CA . VAL A 1 103 ? -7.973 -4.695 8.149 1.00 83.75 103 VAL A CA 1
ATOM 774 C C . VAL A 1 103 ? -9.481 -4.880 7.968 1.00 83.75 103 VAL A C 1
ATOM 776 O O . VAL A 1 103 ? -10.265 -4.156 8.587 1.00 83.75 103 VAL A O 1
ATOM 779 N N . ALA A 1 104 ? -9.897 -5.841 7.139 1.00 84.69 104 ALA A N 1
ATOM 780 C CA . ALA A 1 104 ? -11.310 -6.135 6.916 1.00 84.69 104 ALA A CA 1
ATOM 781 C C . ALA A 1 104 ? -11.995 -6.624 8.203 1.00 84.69 104 ALA A C 1
ATOM 783 O O . ALA A 1 104 ? -13.139 -6.263 8.475 1.00 84.69 104 ALA A O 1
ATOM 784 N N . PHE A 1 105 ? -11.281 -7.395 9.028 1.00 85.56 105 PHE A N 1
ATOM 785 C CA . PHE A 1 105 ? -11.782 -7.841 10.323 1.00 85.56 105 PHE A CA 1
ATOM 786 C C . PHE A 1 105 ? -11.865 -6.696 11.343 1.00 85.56 105 PHE A C 1
ATOM 788 O O . PHE A 1 105 ? -12.899 -6.534 11.988 1.00 85.56 105 PHE A O 1
ATOM 795 N N . GLU A 1 106 ? -10.810 -5.889 11.473 1.00 82.62 106 GLU A N 1
ATOM 796 C CA . GLU A 1 106 ? -10.736 -4.791 12.446 1.00 82.62 106 GLU A CA 1
ATOM 797 C C . GLU A 1 106 ? -11.763 -3.692 12.151 1.00 82.62 106 GLU A C 1
ATOM 799 O O . GLU A 1 106 ? -12.519 -3.284 13.030 1.00 82.62 106 GLU A O 1
ATOM 804 N N . THR A 1 107 ? -11.843 -3.233 10.902 1.00 80.56 107 THR A N 1
ATOM 805 C CA . THR A 1 107 ? -12.760 -2.139 10.541 1.00 80.56 107 THR A CA 1
ATOM 806 C C . THR A 1 107 ? -14.184 -2.609 10.258 1.00 80.56 107 THR A C 1
ATOM 808 O O . THR A 1 107 ? -15.124 -1.873 10.542 1.00 80.56 107 THR A O 1
ATOM 811 N N . GLY A 1 108 ? -14.366 -3.829 9.741 1.00 81.31 108 GLY A N 1
ATOM 812 C CA . GLY A 1 108 ? -15.683 -4.385 9.434 1.00 81.31 108 GLY A CA 1
ATOM 813 C C . GLY A 1 108 ? -16.335 -5.069 10.632 1.00 81.31 108 GLY A C 1
ATOM 814 O O . GLY A 1 108 ? -17.397 -4.660 11.089 1.00 81.31 108 GLY A O 1
ATOM 815 N N . VAL A 1 109 ? -15.712 -6.129 11.148 1.00 81.44 109 VAL A N 1
ATOM 816 C CA . VAL A 1 109 ? -16.325 -6.981 12.178 1.00 81.44 109 VAL A CA 1
ATOM 817 C C . VAL A 1 109 ? -16.163 -6.375 13.570 1.00 81.44 109 VAL A C 1
ATOM 819 O O . VAL A 1 109 ? -17.159 -6.178 14.265 1.00 81.44 109 VAL A O 1
ATOM 822 N N . GLN A 1 110 ? -14.940 -6.026 13.977 1.00 83.50 110 GLN A N 1
ATOM 823 C CA . GLN A 1 110 ? -14.705 -5.419 15.293 1.00 83.50 110 GLN A CA 1
ATOM 824 C C . GLN A 1 110 ? -15.261 -3.994 15.388 1.00 83.50 110 GLN A C 1
ATOM 826 O O . GLN A 1 110 ? -15.743 -3.603 16.448 1.00 83.50 110 GLN A O 1
ATOM 831 N N . GLY A 1 111 ? -15.265 -3.240 14.284 1.00 80.19 111 GLY A N 1
ATOM 832 C CA . GLY A 1 111 ? -15.888 -1.916 14.226 1.00 80.19 111 GLY A CA 1
ATOM 833 C C . GLY A 1 111 ? -17.397 -1.926 14.508 1.00 80.19 111 GLY A C 1
ATOM 834 O O . GLY A 1 111 ? -17.905 -0.973 15.093 1.00 80.19 111 GLY A O 1
ATOM 835 N N . ILE A 1 112 ? -18.110 -2.999 14.135 1.00 81.75 112 ILE A N 1
ATOM 836 C CA . ILE A 1 112 ? -19.572 -3.116 14.302 1.00 81.75 112 ILE A CA 1
ATOM 837 C C . ILE A 1 112 ? -19.947 -3.848 15.597 1.00 81.75 112 ILE A C 1
ATOM 839 O O . ILE A 1 112 ? -20.852 -3.419 16.310 1.00 81.75 112 ILE A O 1
ATOM 843 N N . PHE A 1 113 ? -19.273 -4.959 15.903 1.00 79.31 113 PHE A N 1
ATOM 844 C CA . PHE A 1 113 ? -19.646 -5.865 16.999 1.00 79.31 113 PHE A CA 1
ATOM 845 C C . PHE A 1 113 ? -18.772 -5.715 18.255 1.00 79.31 113 PHE A C 1
ATOM 847 O O . PHE A 1 113 ? -19.026 -6.377 19.261 1.00 79.31 113 PHE A O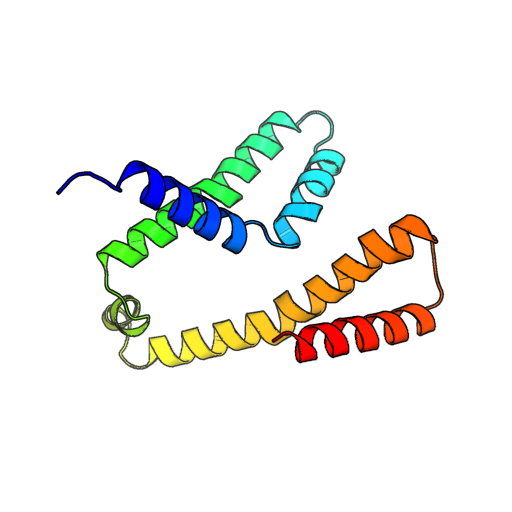 1
ATOM 854 N N . GLY A 1 114 ? -17.757 -4.846 18.229 1.00 78.50 114 GLY A N 1
ATOM 855 C CA . GLY A 1 114 ? -16.836 -4.640 19.343 1.00 78.50 114 GLY A CA 1
ATOM 856 C C . GLY A 1 114 ? -15.786 -5.749 19.476 1.00 78.50 114 GLY A C 1
ATOM 857 O O . GLY A 1 114 ? -15.401 -6.404 18.505 1.00 78.50 114 GLY A O 1
ATOM 858 N N . ASN A 1 115 ? -15.265 -5.938 20.692 1.00 78.56 115 ASN A N 1
ATOM 859 C CA . ASN A 1 115 ? -14.167 -6.873 20.931 1.00 78.56 115 ASN A CA 1
ATOM 860 C C . ASN A 1 115 ? -14.672 -8.326 20.973 1.00 78.56 115 ASN A C 1
ATOM 862 O O . ASN A 1 115 ? -15.284 -8.756 21.950 1.00 78.56 115 ASN A O 1
ATOM 866 N N . LEU A 1 116 ? -14.423 -9.066 19.893 1.00 78.00 116 LEU A N 1
ATOM 867 C CA . LEU A 1 116 ? -14.824 -10.462 19.720 1.00 78.00 116 LEU A CA 1
ATOM 868 C C . LEU A 1 116 ? -13.683 -11.437 20.069 1.00 78.00 116 LEU A C 1
ATOM 870 O O . LEU A 1 116 ? -12.512 -11.114 19.850 1.00 78.00 116 LEU A O 1
ATOM 874 N N . PRO A 1 117 ? -14.004 -12.655 20.550 1.00 79.38 117 PRO A N 1
ATOM 875 C CA . PRO A 1 117 ? -13.008 -13.682 20.839 1.00 79.38 117 PRO A CA 1
ATOM 876 C C . PRO A 1 117 ? -12.222 -14.109 19.589 1.00 79.38 117 PRO A C 1
ATOM 878 O O . PRO A 1 117 ? -12.731 -14.092 18.466 1.00 79.38 117 PRO A O 1
ATOM 881 N N . GLY A 1 118 ? -10.970 -14.538 19.792 1.00 76.56 118 GLY A N 1
ATOM 882 C CA . GLY A 1 118 ? -10.031 -14.880 18.712 1.00 76.56 118 GLY A CA 1
ATOM 883 C C . GLY A 1 118 ? -10.507 -15.989 17.764 1.00 76.56 118 GLY A C 1
ATOM 884 O O . GLY A 1 118 ? -10.090 -16.029 16.610 1.00 76.56 118 GLY A O 1
ATOM 885 N N . GLU A 1 119 ? -11.432 -16.839 18.203 1.00 81.50 119 GLU A N 1
ATOM 886 C CA . GLU A 1 119 ? -12.047 -17.885 17.378 1.00 81.50 119 GLU A CA 1
ATOM 887 C C . GLU A 1 119 ? -12.886 -17.300 16.230 1.00 81.50 119 GLU A C 1
ATOM 889 O O . GLU A 1 119 ? -12.817 -17.774 15.095 1.00 81.50 119 GLU A O 1
ATOM 894 N N . VAL A 1 120 ? -13.599 -16.196 16.488 1.00 82.38 120 VAL A N 1
ATOM 895 C CA . VAL A 1 120 ? -14.405 -15.486 15.479 1.00 82.38 120 VAL A CA 1
ATOM 896 C C . VAL A 1 120 ? -13.505 -14.861 14.412 1.00 82.38 120 VAL A C 1
ATOM 898 O O . VAL A 1 120 ? -13.854 -14.845 13.232 1.00 82.38 120 VAL A O 1
ATO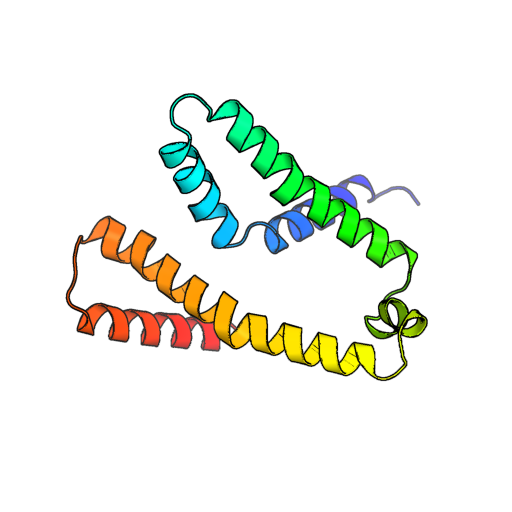M 901 N N . ARG A 1 121 ? -12.307 -14.407 14.803 1.00 83.12 121 ARG A N 1
ATOM 902 C CA . ARG A 1 121 ? -11.301 -13.873 13.875 1.00 83.12 121 ARG A CA 1
ATOM 903 C C . ARG A 1 121 ? -10.817 -14.935 12.894 1.00 83.12 121 ARG A C 1
ATOM 905 O O . ARG A 1 121 ? -10.717 -14.655 11.703 1.00 83.12 121 ARG A O 1
ATOM 912 N N . ILE A 1 122 ? -10.522 -16.140 13.378 1.00 85.50 122 ILE A N 1
ATOM 913 C CA . ILE A 1 122 ? -10.056 -17.242 12.525 1.00 85.50 122 ILE A CA 1
ATOM 914 C C . ILE A 1 122 ? -11.167 -17.657 11.555 1.00 85.50 122 ILE A C 1
ATOM 916 O O . ILE A 1 122 ? -10.913 -17.769 10.357 1.00 85.50 122 ILE A O 1
ATOM 920 N N . GLY A 1 123 ? -12.404 -17.797 12.047 1.00 87.94 123 GLY A N 1
ATOM 921 C CA . GLY A 1 123 ? -13.565 -18.098 11.205 1.00 87.94 123 GLY A CA 1
ATOM 922 C C . GLY A 1 123 ? -13.789 -17.048 10.113 1.00 87.94 123 GLY A C 1
ATOM 923 O O . GLY A 1 123 ? -13.941 -17.399 8.944 1.00 87.94 123 GLY A O 1
ATOM 924 N N . PHE A 1 124 ? -13.726 -15.759 10.463 1.00 88.19 124 PHE A N 1
ATOM 925 C CA . PHE A 1 124 ? -13.850 -14.672 9.491 1.00 88.19 124 PHE A CA 1
ATOM 926 C C . PHE A 1 124 ? -12.738 -14.700 8.440 1.00 88.19 124 PHE A C 1
ATOM 928 O O . PHE A 1 124 ? -13.032 -14.591 7.255 1.00 88.19 124 PHE A O 1
ATOM 935 N N . LEU A 1 125 ? -11.474 -14.868 8.843 1.00 89.75 125 LEU A N 1
ATOM 936 C CA . LEU A 1 125 ? -10.351 -14.902 7.902 1.00 89.75 125 LEU A CA 1
ATOM 937 C C . LEU A 1 125 ? -10.448 -16.091 6.939 1.00 89.75 125 LEU A C 1
ATOM 939 O O . LEU A 1 125 ? -10.191 -15.919 5.751 1.00 89.75 125 LEU A O 1
ATOM 943 N N . LEU A 1 126 ? -10.861 -17.270 7.417 1.00 90.00 126 LEU A N 1
ATOM 944 C CA . LEU A 1 126 ? -11.072 -18.443 6.562 1.00 90.00 126 LEU A CA 1
ATOM 945 C C . LEU A 1 126 ? -12.167 -18.199 5.519 1.00 90.00 126 LEU A C 1
ATOM 947 O O . LEU A 1 126 ? -11.964 -18.495 4.343 1.00 90.00 126 LEU A O 1
ATOM 951 N N . VAL A 1 127 ? -13.299 -17.615 5.923 1.00 91.56 127 VAL A N 1
ATOM 952 C CA . VAL A 1 127 ? -14.382 -17.265 4.991 1.00 91.56 127 VAL A CA 1
ATOM 953 C C . VAL A 1 127 ? -13.933 -16.171 4.023 1.00 91.56 127 VAL A C 1
ATOM 955 O O . VAL A 1 127 ? -14.130 -16.300 2.819 1.00 91.56 127 VAL A O 1
ATOM 958 N N . PHE A 1 128 ? -13.289 -15.118 4.525 1.00 89.12 128 PHE A N 1
ATOM 959 C CA . PHE A 1 128 ? -12.823 -13.988 3.726 1.00 89.12 128 PHE A CA 1
ATOM 960 C C . PHE A 1 128 ? -11.822 -14.425 2.654 1.00 89.12 128 PHE A C 1
ATOM 962 O O . PHE A 1 128 ? -11.999 -14.094 1.482 1.00 89.12 128 PHE A O 1
ATOM 969 N N . PHE A 1 129 ? -10.800 -15.203 3.022 1.00 90.50 129 PHE A N 1
ATOM 970 C CA . PHE A 1 129 ? -9.831 -15.719 2.057 1.00 90.50 129 PHE A CA 1
ATOM 971 C C . PHE A 1 129 ? -10.422 -16.802 1.154 1.00 90.50 129 PHE A C 1
ATOM 973 O O . PHE A 1 129 ? -10.075 -16.832 -0.020 1.00 90.50 129 PHE A O 1
ATOM 980 N N . GLY A 1 130 ? -11.344 -17.636 1.645 1.00 92.06 130 GLY A N 1
ATOM 981 C CA . GLY A 1 130 ? -12.039 -18.628 0.820 1.00 92.06 130 GLY A CA 1
ATOM 982 C C . GLY A 1 130 ? -12.892 -17.990 -0.279 1.00 92.06 130 GLY A C 1
ATOM 983 O O . GLY A 1 130 ? -12.799 -18.378 -1.440 1.00 92.06 130 GLY A O 1
ATOM 984 N N . VAL A 1 131 ? -13.668 -16.956 0.059 1.00 91.88 131 VAL A N 1
ATOM 985 C CA . VAL A 1 131 ? -14.450 -16.185 -0.920 1.00 91.88 131 VAL A CA 1
ATOM 986 C C . VAL A 1 131 ? -13.531 -15.394 -1.848 1.00 91.88 131 VAL A C 1
ATOM 988 O O . VAL A 1 131 ? -13.749 -15.381 -3.055 1.00 91.88 131 VAL A O 1
ATOM 991 N N . SER A 1 132 ? -12.477 -14.772 -1.313 1.00 87.88 132 SER A N 1
ATOM 992 C CA . SER A 1 132 ? -11.503 -14.044 -2.136 1.00 87.88 132 SER A CA 1
ATOM 993 C C . SER A 1 132 ? -10.816 -14.964 -3.144 1.00 87.88 132 SER A C 1
ATOM 995 O O . SER A 1 132 ? -10.630 -14.566 -4.284 1.00 87.88 132 SER A O 1
ATOM 997 N N . TYR A 1 133 ? -10.489 -16.196 -2.748 1.00 88.75 133 TYR A N 1
ATOM 998 C CA . TYR A 1 133 ? -9.924 -17.208 -3.638 1.00 88.75 133 TYR A CA 1
ATOM 999 C C . TYR A 1 133 ? -10.917 -17.660 -4.715 1.00 88.75 133 TYR A C 1
ATOM 1001 O O . TYR A 1 133 ? -10.511 -17.910 -5.839 1.00 88.75 133 TYR A O 1
ATOM 1009 N N . TYR A 1 134 ? -12.214 -17.732 -4.405 1.00 92.19 134 TYR A N 1
ATOM 1010 C CA . TYR A 1 134 ? -13.241 -18.072 -5.395 1.00 92.19 134 TYR A CA 1
ATOM 1011 C C . TYR A 1 134 ? -13.385 -17.017 -6.508 1.00 92.19 134 TYR A C 1
ATOM 1013 O O . TYR A 1 134 ? -13.709 -17.365 -7.640 1.00 92.19 134 TYR A O 1
ATOM 1021 N N . PHE A 1 135 ? -13.163 -15.738 -6.190 1.00 85.81 135 PHE A N 1
ATOM 1022 C CA . PHE A 1 135 ? -13.232 -14.632 -7.154 1.00 85.81 135 PHE A CA 1
ATOM 1023 C C . PHE A 1 135 ? -11.887 -14.274 -7.811 1.00 85.81 135 PHE A C 1
ATOM 1025 O O . PHE A 1 135 ? -11.873 -13.395 -8.676 1.00 85.81 135 PHE A O 1
ATOM 1032 N N . ALA A 1 136 ? -10.783 -14.892 -7.381 1.00 74.81 136 ALA A N 1
ATOM 1033 C CA . ALA A 1 136 ? -9.440 -14.673 -7.923 1.00 74.81 136 ALA A CA 1
ATOM 1034 C C . ALA A 1 136 ? -9.202 -15.510 -9.186 1.00 74.81 136 ALA A C 1
ATOM 1036 O O . ALA A 1 136 ? -8.573 -14.963 -10.120 1.00 74.81 136 ALA A O 1
#